Protein AF-A0A8X6I220-F1 (afdb_monomer_lite)

Foldseek 3Di:
DVCDPVQLVLQLVQLQVQLVVVCVVCVVVQDPPHLSVVDDRDHSVLVVLLVVVVVVCVVVPDPDDVLCCDPPPVSDDPSVCVSDNPSVSVSSVVSGDRDHPVVVVVVVVVVVVVVVD

Organism: Trichonephila clavata (NCBI:txid2740835)

pLDDT: mean 87.93, std 12.59, range [46.97, 98.5]

Radius of gyration: 17.66 Å; chains: 1; bounding box: 38×39×43 Å

Sequence (117 aa):
MFLDSNLMDIIVKETNNYAEQERKANRAKISRCSRSKKWIPTNDREMKLFFGLIILQGIVRKPNQAIFWSHRRILHTPLYSKVMPVNRFILLFRYLHFCNNEAEKKMIFQIQNFGNL

InterPro domains:
  IPR029526 PiggyBac transposable element-derived protein [PF13843] (1-112)

Secondary structure (DSSP, 8-state):
--S-HHHHHHHHHHHHHHHHHHHHHTTTTS-TT-GGGG-----HHHHHHHHHHHHHHHHS--SSGGGGG--STTT--HHHHHHS-HHHHHHHHHH---S-HHHHHHHHHHHHHHTT-

Structure (mmCIF, N/CA/C/O backbone):
data_AF-A0A8X6I220-F1
#
_entry.id   AF-A0A8X6I220-F1
#
loop_
_atom_site.group_PDB
_atom_site.id
_atom_site.type_symbol
_atom_site.label_atom_id
_atom_site.label_alt_id
_atom_site.label_comp_id
_atom_site.label_asym_id
_atom_site.label_entity_id
_atom_site.label_seq_id
_atom_site.pdbx_PDB_ins_code
_atom_site.Cartn_x
_atom_site.Cartn_y
_atom_site.Cartn_z
_atom_site.occupancy
_atom_site.B_iso_or_equiv
_atom_site.auth_seq_id
_atom_site.auth_comp_id
_atom_site.auth_asym_id
_atom_site.auth_atom_id
_atom_site.pdbx_PDB_model_num
ATOM 1 N N . MET A 1 1 ? -13.263 -10.280 -14.419 1.00 50.41 1 MET A N 1
ATOM 2 C CA . MET A 1 1 ? -11.867 -9.840 -14.176 1.00 50.41 1 MET A CA 1
ATOM 3 C C . MET A 1 1 ? -11.413 -10.450 -12.854 1.00 50.41 1 MET A C 1
ATOM 5 O O . MET A 1 1 ? -12.256 -10.568 -11.983 1.00 50.41 1 MET A O 1
ATOM 9 N N . PHE A 1 2 ? -10.144 -10.852 -12.705 1.00 62.00 2 PHE A N 1
ATOM 10 C CA . PHE A 1 2 ? -9.608 -11.565 -11.520 1.00 62.00 2 PHE A CA 1
ATOM 11 C C . PHE A 1 2 ? -9.641 -10.743 -10.207 1.00 62.00 2 PHE A C 1
ATOM 13 O O . PHE A 1 2 ? -9.464 -11.286 -9.126 1.00 62.00 2 PHE A O 1
ATOM 20 N N . LEU A 1 3 ? -9.886 -9.434 -10.310 1.00 71.19 3 LEU A N 1
ATOM 21 C CA . LEU A 1 3 ? -10.225 -8.535 -9.207 1.00 71.19 3 LEU A CA 1
ATOM 22 C C . LEU A 1 3 ? -11.645 -8.030 -9.465 1.00 71.19 3 LEU A C 1
ATOM 24 O O . LEU A 1 3 ? -11.831 -7.024 -10.156 1.00 71.19 3 LEU A O 1
ATOM 28 N N . ASP A 1 4 ? -12.641 -8.796 -9.032 1.00 85.38 4 ASP A N 1
ATOM 29 C CA . ASP A 1 4 ? -14.032 -8.372 -9.138 1.00 85.38 4 ASP A CA 1
ATOM 30 C C . ASP A 1 4 ? -14.301 -7.162 -8.226 1.00 85.38 4 ASP A C 1
ATOM 32 O O . ASP A 1 4 ? -13.574 -6.911 -7.262 1.00 85.38 4 ASP A O 1
ATOM 36 N N . SER A 1 5 ? -15.324 -6.373 -8.560 1.00 87.88 5 SER A N 1
ATOM 37 C CA . SER A 1 5 ? -15.632 -5.141 -7.827 1.00 87.88 5 SER A CA 1
ATOM 38 C C . SER A 1 5 ? -15.994 -5.406 -6.363 1.00 87.88 5 SER A C 1
ATOM 40 O O . SER A 1 5 ? -15.578 -4.643 -5.499 1.00 87.88 5 SER A O 1
ATOM 42 N N . ASN A 1 6 ? -16.684 -6.512 -6.065 1.00 90.19 6 ASN A N 1
ATOM 43 C CA . ASN A 1 6 ? -17.109 -6.827 -4.700 1.00 90.19 6 ASN A CA 1
ATOM 44 C C . ASN A 1 6 ? -15.901 -7.168 -3.817 1.00 90.19 6 ASN A C 1
ATOM 46 O O . ASN A 1 6 ? -15.786 -6.672 -2.697 1.00 90.19 6 ASN A O 1
ATOM 50 N N . LEU A 1 7 ? -14.970 -7.979 -4.325 1.00 90.62 7 LEU A N 1
ATOM 51 C CA . LEU A 1 7 ? -13.716 -8.288 -3.646 1.00 90.62 7 LEU A CA 1
ATOM 52 C C . LEU A 1 7 ? -12.883 -7.023 -3.420 1.00 90.62 7 LEU A C 1
ATOM 54 O O . LEU A 1 7 ? -12.335 -6.833 -2.335 1.00 90.62 7 LEU A O 1
ATOM 58 N N . MET A 1 8 ? -12.797 -6.143 -4.418 1.00 94.50 8 MET A N 1
ATOM 59 C CA . MET A 1 8 ? -12.064 -4.886 -4.277 1.00 94.50 8 MET A CA 1
ATOM 60 C C . MET A 1 8 ? -12.675 -3.971 -3.218 1.00 94.50 8 MET A C 1
ATOM 62 O O . MET A 1 8 ? -11.929 -3.402 -2.421 1.00 94.50 8 MET A O 1
ATOM 66 N N . ASP A 1 9 ? -14.001 -3.878 -3.157 1.00 94.25 9 ASP A N 1
ATOM 67 C CA . ASP A 1 9 ? -14.696 -3.095 -2.136 1.00 94.25 9 ASP A CA 1
ATOM 68 C C . ASP A 1 9 ? -14.412 -3.633 -0.728 1.00 94.25 9 ASP A C 1
ATOM 70 O O . ASP A 1 9 ? -14.130 -2.854 0.188 1.00 94.25 9 ASP A O 1
ATOM 74 N N . ILE A 1 10 ? -14.394 -4.962 -0.561 1.00 94.69 10 ILE A N 1
ATOM 75 C CA . ILE A 1 10 ? -14.010 -5.612 0.701 1.00 94.69 10 ILE A CA 1
ATOM 76 C C . ILE A 1 10 ? -12.565 -5.261 1.063 1.00 94.69 10 ILE A C 1
ATOM 78 O O . ILE A 1 10 ? -12.310 -4.774 2.163 1.00 94.69 10 ILE A O 1
ATOM 82 N N . ILE A 1 11 ? -11.618 -5.445 0.141 1.00 95.75 11 ILE A N 1
ATOM 83 C CA . ILE A 1 11 ? -10.196 -5.171 0.391 1.00 95.75 11 ILE A CA 1
ATOM 84 C C . ILE A 1 11 ? -9.983 -3.704 0.766 1.00 95.75 11 ILE A C 1
ATOM 86 O O . ILE A 1 11 ? -9.263 -3.405 1.719 1.00 95.75 11 ILE A O 1
ATOM 90 N N . VAL A 1 12 ? -10.600 -2.776 0.032 1.00 97.44 12 VAL A N 1
ATOM 91 C CA . VAL A 1 12 ? -10.507 -1.334 0.296 1.00 97.44 12 VAL A CA 1
ATOM 92 C C . VAL A 1 12 ? -11.042 -1.015 1.686 1.00 97.44 12 VAL A C 1
ATOM 94 O O . VAL A 1 12 ? -10.364 -0.338 2.465 1.00 97.44 12 VAL A O 1
ATOM 97 N N . LYS A 1 13 ? -12.237 -1.518 2.010 1.00 97.06 13 LYS A N 1
ATOM 98 C CA . LYS A 1 13 ? -12.875 -1.310 3.308 1.00 97.06 13 LYS A CA 1
ATOM 99 C C . LYS A 1 13 ? -12.001 -1.839 4.442 1.00 97.06 13 LYS A C 1
ATOM 101 O O . LYS A 1 13 ? -11.674 -1.086 5.357 1.00 97.06 13 LYS A O 1
ATOM 106 N N . GLU A 1 14 ? -11.576 -3.095 4.367 1.00 96.81 14 GLU A N 1
ATOM 107 C CA . GLU A 1 14 ? -10.840 -3.731 5.459 1.00 96.81 14 GLU A CA 1
ATOM 108 C C . GLU A 1 14 ? -9.413 -3.190 5.603 1.00 96.81 14 GLU A C 1
ATOM 110 O O . GLU A 1 14 ? -8.935 -3.003 6.722 1.00 96.81 14 GLU A O 1
ATOM 115 N N . THR A 1 15 ? -8.761 -2.813 4.501 1.00 97.81 15 THR A N 1
ATOM 116 C CA . THR A 1 15 ? -7.465 -2.110 4.527 1.00 97.81 15 THR A CA 1
ATOM 117 C C . THR A 1 15 ? -7.578 -0.758 5.243 1.00 97.81 15 THR A C 1
ATOM 119 O O . THR A 1 15 ? -6.740 -0.415 6.082 1.00 97.81 15 THR A O 1
ATOM 122 N N . ASN A 1 16 ? -8.628 0.017 4.950 1.00 98.19 16 ASN A N 1
ATOM 123 C CA . ASN A 1 16 ? -8.876 1.300 5.612 1.00 98.19 16 ASN A CA 1
ATOM 124 C C . ASN A 1 16 ? -9.187 1.121 7.105 1.00 98.19 16 ASN A C 1
ATOM 126 O O . ASN A 1 16 ? -8.589 1.808 7.939 1.00 98.19 16 ASN A O 1
ATOM 130 N N . ASN A 1 17 ? -10.052 0.160 7.445 1.00 96.56 17 ASN A N 1
ATOM 131 C CA . ASN A 1 17 ? -10.401 -0.168 8.827 1.00 96.56 17 ASN A CA 1
ATOM 132 C C . ASN A 1 17 ? -9.165 -0.573 9.637 1.00 96.56 17 ASN A C 1
ATOM 134 O O . ASN A 1 17 ? -8.922 -0.031 10.719 1.00 96.56 17 ASN A O 1
ATOM 138 N N . TYR A 1 18 ? -8.350 -1.486 9.104 1.00 96.06 18 TYR A N 1
ATOM 139 C CA . TYR A 1 18 ? -7.154 -1.965 9.787 1.00 96.06 18 TYR A CA 1
ATOM 140 C C . TYR A 1 18 ? -6.136 -0.844 10.018 1.00 96.06 18 TYR A C 1
ATOM 142 O O . TYR A 1 18 ? -5.591 -0.715 11.118 1.00 96.06 18 TYR A O 1
ATOM 150 N N . ALA A 1 19 ? -5.920 0.020 9.021 1.00 95.75 19 ALA A N 1
ATOM 151 C CA . ALA A 1 19 ? -5.031 1.167 9.166 1.00 95.75 19 ALA A CA 1
ATOM 152 C C . ALA A 1 19 ? -5.471 2.106 10.296 1.00 95.75 19 ALA A C 1
ATOM 154 O O . ALA A 1 19 ? -4.636 2.586 11.067 1.00 95.75 19 ALA A O 1
ATOM 155 N N . GLU A 1 20 ? -6.774 2.362 10.429 1.00 94.69 20 GLU A N 1
ATOM 156 C CA . GLU A 1 20 ? -7.302 3.154 11.536 1.00 94.69 20 GLU A CA 1
ATOM 157 C C . GLU A 1 20 ? -7.139 2.463 12.888 1.00 94.69 20 GLU A C 1
ATOM 159 O O . GLU A 1 20 ? -6.688 3.100 13.843 1.00 94.69 20 GLU A O 1
ATOM 164 N N . GLN A 1 21 ? -7.488 1.179 12.975 1.00 93.31 21 GLN A N 1
ATOM 165 C CA . GLN A 1 21 ? -7.391 0.390 14.202 1.00 93.31 21 GLN A CA 1
ATOM 166 C C . GLN A 1 21 ? -5.946 0.338 14.713 1.00 93.31 21 GLN A C 1
ATOM 168 O O . GLN A 1 21 ? -5.691 0.676 15.869 1.00 93.31 21 GLN A O 1
ATOM 173 N N . GLU A 1 22 ? -4.984 0.003 13.848 1.00 92.06 22 GLU A N 1
ATOM 174 C CA . GLU A 1 22 ? -3.560 -0.062 14.198 1.00 92.06 22 GLU A CA 1
ATOM 175 C C . GLU A 1 22 ? -3.037 1.309 14.634 1.00 92.06 22 GLU A C 1
ATOM 177 O O . GLU A 1 22 ? -2.374 1.433 15.666 1.00 92.06 22 GLU A O 1
ATOM 182 N N . ARG A 1 23 ? -3.395 2.372 13.899 1.00 92.94 23 ARG A N 1
ATOM 183 C CA . ARG A 1 23 ? -2.977 3.739 14.236 1.00 92.94 23 ARG A CA 1
ATOM 184 C C . ARG A 1 23 ? -3.554 4.231 15.559 1.00 92.94 23 ARG A C 1
ATOM 186 O O . ARG A 1 23 ? -2.860 4.952 16.277 1.00 92.94 23 ARG A O 1
ATOM 193 N N . LYS A 1 24 ? -4.808 3.887 15.870 1.00 91.25 24 LYS A N 1
ATOM 194 C CA . LYS A 1 24 ? -5.459 4.226 17.145 1.00 91.25 24 LYS A CA 1
ATOM 195 C C . LYS A 1 24 ? -4.808 3.448 18.291 1.00 91.25 24 LYS A C 1
ATOM 197 O O . LYS A 1 24 ? -4.371 4.070 19.257 1.00 91.25 24 LYS A O 1
ATOM 202 N N . ALA A 1 25 ? -4.647 2.132 18.142 1.00 90.25 25 ALA A N 1
ATOM 203 C CA . ALA A 1 25 ? -4.044 1.260 19.153 1.00 90.25 25 ALA A CA 1
ATOM 204 C C . ALA A 1 25 ? -2.586 1.634 19.479 1.00 90.25 25 ALA A C 1
ATOM 206 O O . ALA A 1 25 ? -2.178 1.602 20.637 1.00 90.25 25 ALA A O 1
ATOM 207 N N . ASN A 1 26 ? -1.805 2.048 18.478 1.00 89.62 26 ASN A N 1
ATOM 208 C CA . ASN A 1 26 ? -0.389 2.378 18.649 1.00 89.62 26 ASN A CA 1
ATOM 209 C C . ASN A 1 26 ? -0.102 3.883 18.720 1.00 89.62 26 ASN A C 1
ATOM 211 O O . ASN A 1 26 ? 1.059 4.282 18.629 1.00 89.62 26 ASN A O 1
ATOM 215 N N . ARG A 1 27 ? -1.114 4.742 18.916 1.00 87.31 27 ARG A N 1
ATOM 216 C CA . ARG A 1 27 ? -0.971 6.210 18.847 1.00 87.31 27 ARG A CA 1
ATOM 217 C C . ARG A 1 27 ? 0.205 6.756 19.666 1.00 87.31 27 ARG A C 1
ATOM 219 O O . ARG A 1 27 ? 0.946 7.594 19.159 1.00 87.31 27 ARG A O 1
ATOM 226 N N . ALA A 1 28 ? 0.396 6.261 20.891 1.00 85.62 28 ALA A N 1
ATOM 227 C CA . ALA A 1 28 ? 1.479 6.683 21.786 1.00 85.62 28 ALA A CA 1
ATOM 228 C C . ALA A 1 28 ? 2.877 6.204 21.342 1.00 85.62 28 ALA A C 1
ATOM 230 O O . ALA A 1 28 ? 3.879 6.823 21.681 1.00 85.62 28 ALA A O 1
ATOM 231 N N . LYS A 1 29 ? 2.951 5.121 20.558 1.00 86.50 29 LYS A N 1
ATOM 232 C CA . LYS A 1 29 ? 4.199 4.500 20.081 1.00 86.50 29 LYS A CA 1
ATOM 233 C C . LYS A 1 29 ? 4.617 4.994 18.691 1.00 86.50 29 LYS A C 1
ATOM 235 O O . LYS A 1 29 ? 5.751 4.778 18.267 1.00 86.50 29 LYS A O 1
ATOM 240 N N . ILE A 1 30 ? 3.720 5.652 17.953 1.00 84.00 30 ILE A N 1
ATOM 241 C CA . ILE A 1 30 ? 4.007 6.138 16.600 1.00 84.00 30 ILE A CA 1
ATOM 242 C C . ILE A 1 30 ? 4.931 7.361 16.671 1.00 84.00 30 ILE A C 1
ATOM 244 O O . ILE A 1 30 ? 4.512 8.481 16.983 1.00 84.00 30 ILE A O 1
ATOM 248 N N . SER A 1 31 ? 6.193 7.150 16.286 1.00 87.88 31 SER A N 1
ATOM 249 C CA . SER A 1 31 ? 7.212 8.202 16.225 1.00 87.88 31 SER A CA 1
ATOM 250 C C . SER A 1 31 ? 6.790 9.384 15.343 1.00 87.88 31 SER A C 1
ATOM 252 O O . SER A 1 31 ? 6.022 9.238 14.385 1.00 87.88 31 SER A O 1
ATOM 254 N N . ARG A 1 32 ? 7.309 10.588 15.640 1.00 79.06 32 ARG A N 1
ATOM 255 C CA . ARG A 1 32 ? 6.965 11.829 14.916 1.00 79.06 32 ARG A CA 1
ATOM 256 C C . ARG A 1 32 ? 7.169 11.718 13.404 1.00 79.06 32 ARG A C 1
ATOM 258 O O . ARG A 1 32 ? 6.336 12.220 12.656 1.00 79.06 32 ARG A O 1
ATOM 265 N N . CYS A 1 33 ? 8.209 11.007 12.983 1.00 84.56 33 CYS A N 1
ATOM 266 C CA . CYS A 1 33 ? 8.579 10.821 11.582 1.00 84.56 33 CYS A CA 1
ATOM 267 C C . CYS A 1 33 ? 8.015 9.530 10.964 1.00 84.56 33 CYS A C 1
ATOM 269 O O . CYS A 1 33 ? 8.372 9.183 9.838 1.00 84.56 33 CYS A O 1
ATOM 271 N N . SER A 1 34 ? 7.151 8.797 11.676 1.00 89.81 34 SER A N 1
ATOM 272 C CA . SER A 1 34 ? 6.595 7.546 11.167 1.00 89.81 34 SER A CA 1
ATOM 273 C C . SER A 1 34 ? 5.773 7.777 9.901 1.00 89.81 34 SER A C 1
ATOM 275 O O . SER A 1 34 ? 4.858 8.605 9.866 1.00 89.81 34 SER A O 1
ATOM 277 N N . ARG A 1 35 ? 6.048 6.965 8.874 1.00 88.44 35 ARG A N 1
ATOM 278 C CA . ARG A 1 35 ? 5.257 6.910 7.636 1.00 88.44 35 ARG A CA 1
ATOM 279 C C . ARG A 1 35 ? 3.784 6.650 7.921 1.00 88.44 35 ARG A C 1
ATOM 281 O O . ARG A 1 35 ? 2.948 7.207 7.219 1.00 88.44 35 ARG A O 1
ATOM 288 N N . SER A 1 36 ? 3.471 5.888 8.974 1.00 90.94 36 SER A N 1
ATOM 289 C CA . SER A 1 36 ? 2.094 5.598 9.374 1.00 90.94 36 SER A CA 1
ATOM 290 C C . SER A 1 36 ? 1.276 6.864 9.550 1.00 90.94 36 SER A C 1
ATOM 292 O O . SER A 1 36 ? 0.117 6.835 9.173 1.00 90.94 36 SER A O 1
ATOM 294 N N . LYS A 1 37 ? 1.862 7.986 10.014 1.00 90.19 37 LYS A N 1
ATOM 295 C CA . LYS A 1 37 ? 1.159 9.275 10.169 1.00 90.19 37 LYS A CA 1
ATOM 296 C C . LYS A 1 37 ? 0.642 9.854 8.853 1.00 90.19 37 LYS A C 1
ATOM 298 O O . LYS A 1 37 ? -0.375 10.538 8.876 1.00 90.19 37 LYS A O 1
ATOM 303 N N . LYS A 1 38 ? 1.285 9.530 7.729 1.00 93.88 38 LYS A N 1
ATOM 304 C CA . LYS A 1 38 ? 0.911 9.971 6.377 1.00 93.88 38 LYS A CA 1
ATOM 305 C C . LYS A 1 38 ? -0.152 9.082 5.720 1.00 93.88 38 LYS A C 1
ATOM 307 O O . LYS A 1 38 ? -0.416 9.247 4.535 1.00 93.88 38 LYS A O 1
ATOM 312 N N . TRP A 1 39 ? -0.718 8.115 6.451 1.00 97.00 39 TRP A N 1
ATOM 313 C CA . TRP A 1 39 ? -1.824 7.309 5.939 1.00 97.00 39 TRP A CA 1
ATOM 314 C C . TRP A 1 39 ? -3.004 8.193 5.537 1.00 97.00 39 TRP A C 1
ATOM 316 O O . TRP A 1 39 ? -3.444 9.036 6.318 1.00 97.00 39 TRP A O 1
ATOM 326 N N . ILE A 1 40 ? -3.510 7.927 4.340 1.00 97.44 40 ILE A N 1
ATOM 327 C CA . ILE A 1 40 ? -4.785 8.402 3.820 1.00 97.44 40 ILE A CA 1
ATOM 328 C C . ILE A 1 40 ? -5.583 7.172 3.366 1.00 97.44 40 ILE A C 1
ATOM 330 O O . ILE A 1 40 ? -4.956 6.211 2.887 1.00 97.44 40 ILE A O 1
ATOM 334 N N . PRO A 1 41 ? -6.920 7.172 3.514 1.00 98.38 41 PRO A N 1
ATOM 335 C CA . PRO A 1 41 ? -7.745 6.073 3.035 1.00 98.38 41 PRO A CA 1
ATOM 336 C C . PRO A 1 41 ? -7.497 5.775 1.552 1.00 98.38 41 PRO A C 1
ATOM 338 O O . PRO A 1 41 ? -7.306 6.687 0.749 1.00 98.38 41 PRO A O 1
ATOM 341 N N . THR A 1 42 ? -7.448 4.491 1.211 1.00 98.50 42 THR A N 1
ATOM 342 C CA . THR A 1 42 ? -7.339 3.999 -0.167 1.00 98.50 42 THR A CA 1
ATOM 343 C C . THR A 1 42 ? -8.717 3.872 -0.817 1.00 98.50 42 THR A C 1
ATOM 345 O O . THR A 1 42 ? -9.747 3.976 -0.146 1.00 98.50 42 THR A O 1
ATOM 348 N N . ASN A 1 43 ? -8.731 3.630 -2.126 1.00 97.62 43 ASN A N 1
ATOM 349 C CA . ASN A 1 43 ? -9.924 3.360 -2.924 1.00 97.62 43 ASN A CA 1
ATOM 350 C C . ASN A 1 43 ? -9.658 2.253 -3.958 1.00 97.62 43 ASN A C 1
ATOM 352 O O . ASN A 1 43 ? -8.514 1.838 -4.158 1.00 97.62 43 ASN A O 1
ATOM 356 N N . ASP A 1 44 ? -10.715 1.798 -4.633 1.00 95.81 44 ASP A N 1
ATOM 357 C CA . ASP A 1 44 ? -10.656 0.722 -5.632 1.00 95.81 44 ASP A CA 1
ATOM 358 C C . ASP A 1 44 ? -9.599 0.979 -6.720 1.00 95.81 44 ASP A C 1
ATOM 360 O O . ASP A 1 44 ? -8.755 0.125 -6.999 1.00 95.81 44 ASP A O 1
ATOM 364 N N . ARG A 1 45 ? -9.583 2.193 -7.286 1.00 95.75 45 ARG A N 1
ATOM 365 C CA . ARG A 1 45 ? -8.637 2.570 -8.344 1.00 95.75 45 ARG A CA 1
ATOM 366 C C . ARG A 1 45 ? -7.189 2.475 -7.866 1.00 95.75 45 ARG A C 1
ATOM 368 O O . ARG A 1 45 ? -6.344 1.936 -8.580 1.00 95.75 45 ARG A O 1
ATOM 375 N N . GLU A 1 46 ? -6.890 3.004 -6.682 1.00 97.81 46 GLU A N 1
ATOM 376 C CA . GLU A 1 46 ? -5.542 2.962 -6.112 1.00 97.81 46 GLU A CA 1
ATOM 377 C C . GLU A 1 46 ? -5.111 1.525 -5.790 1.00 97.81 46 GLU A C 1
ATOM 379 O O . GLU A 1 46 ? -3.987 1.135 -6.114 1.00 97.81 46 GLU A O 1
ATOM 384 N N . MET A 1 47 ? -6.009 0.711 -5.230 1.00 97.44 47 MET A N 1
ATOM 385 C CA . MET A 1 47 ? -5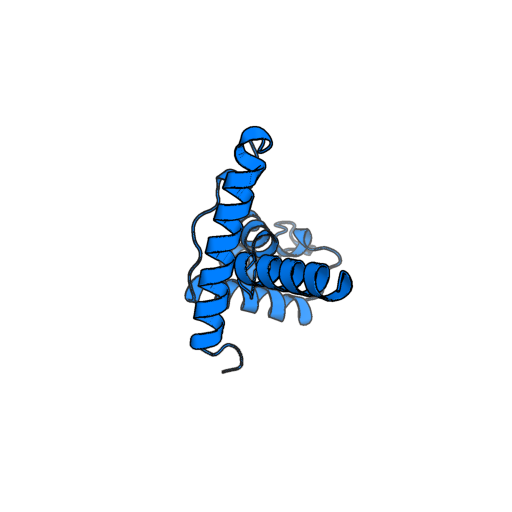.722 -0.690 -4.923 1.00 97.44 47 MET A CA 1
ATOM 386 C C . MET A 1 47 ? -5.502 -1.531 -6.187 1.00 97.44 47 MET A C 1
ATOM 388 O O . MET A 1 47 ? -4.591 -2.357 -6.213 1.00 97.44 47 MET A O 1
ATOM 392 N N . LYS A 1 48 ? -6.240 -1.280 -7.275 1.00 95.94 48 LYS A N 1
ATOM 393 C CA . LYS A 1 48 ? -5.988 -1.919 -8.580 1.00 95.94 48 LYS A CA 1
ATOM 394 C C . LYS A 1 48 ? -4.599 -1.584 -9.123 1.00 95.94 48 LYS A C 1
ATOM 396 O O . LYS A 1 48 ? -3.899 -2.475 -9.599 1.00 95.94 48 LYS A O 1
ATOM 401 N N . LEU A 1 49 ? -4.168 -0.324 -9.015 1.00 97.12 49 LEU A N 1
ATOM 402 C CA . LEU A 1 49 ? -2.811 0.080 -9.401 1.00 97.12 49 LEU A CA 1
ATOM 403 C C . LEU A 1 49 ? -1.748 -0.587 -8.522 1.00 97.12 49 LEU A C 1
ATOM 405 O O . LEU A 1 49 ? -0.745 -1.079 -9.037 1.00 97.12 49 LEU A O 1
ATOM 409 N N . PHE A 1 50 ? -1.976 -0.647 -7.210 1.00 97.25 50 PHE A N 1
ATOM 410 C CA . PHE A 1 50 ? -1.101 -1.335 -6.263 1.00 97.25 50 PHE A CA 1
ATOM 411 C C . PHE A 1 50 ? -0.929 -2.823 -6.608 1.00 97.25 50 PHE A C 1
ATOM 413 O O . PHE A 1 50 ? 0.204 -3.290 -6.737 1.00 97.25 50 PHE A O 1
ATOM 420 N N . PHE A 1 51 ? -2.026 -3.552 -6.839 1.00 96.12 51 PHE A N 1
ATOM 421 C CA . PHE A 1 51 ? -1.965 -4.954 -7.260 1.00 96.12 51 PHE A CA 1
ATOM 422 C C . PHE A 1 51 ? -1.328 -5.120 -8.639 1.00 96.12 51 PHE A C 1
ATOM 424 O O . PHE A 1 51 ? -0.539 -6.041 -8.833 1.00 96.12 51 PHE A O 1
ATOM 431 N N . GLY A 1 52 ? -1.584 -4.201 -9.574 1.00 95.62 52 GLY A N 1
ATOM 432 C CA . GLY A 1 52 ? -0.904 -4.174 -10.869 1.00 95.62 52 GLY A CA 1
ATOM 433 C C . GLY A 1 52 ? 0.619 -4.086 -10.728 1.00 95.62 52 GLY A C 1
ATOM 434 O O . GLY A 1 52 ? 1.343 -4.811 -11.410 1.00 95.62 52 GLY A O 1
ATOM 435 N N . LEU A 1 53 ? 1.119 -3.269 -9.793 1.00 96.12 53 LEU A N 1
ATOM 436 C CA . LEU A 1 53 ? 2.550 -3.210 -9.487 1.00 96.12 53 LEU A CA 1
ATOM 437 C C . LEU A 1 53 ? 3.070 -4.514 -8.868 1.00 96.12 53 LEU A C 1
ATOM 439 O O . LEU A 1 53 ? 4.164 -4.932 -9.237 1.00 96.12 53 LEU A O 1
ATOM 443 N N . ILE A 1 54 ? 2.314 -5.174 -7.983 1.00 95.00 54 ILE A N 1
ATOM 444 C CA . ILE A 1 54 ? 2.692 -6.484 -7.412 1.00 95.00 54 ILE A CA 1
ATOM 445 C C . ILE A 1 54 ? 2.780 -7.553 -8.507 1.00 95.00 54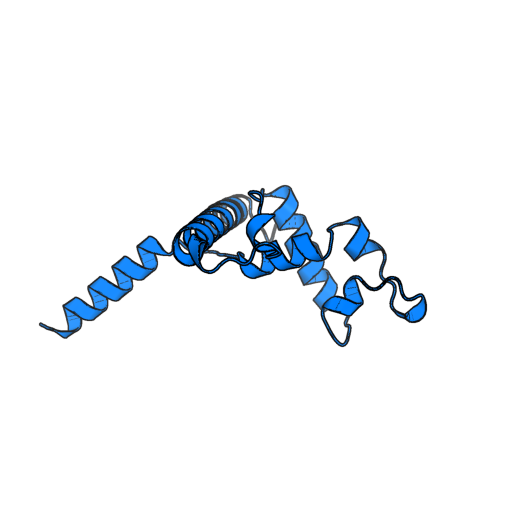 ILE A C 1
ATOM 447 O O . ILE A 1 54 ? 3.775 -8.269 -8.589 1.00 95.00 54 ILE A O 1
ATOM 451 N N . ILE A 1 55 ? 1.781 -7.632 -9.389 1.00 94.69 55 ILE A N 1
ATOM 452 C CA . ILE A 1 55 ? 1.773 -8.579 -10.513 1.00 94.69 55 ILE A CA 1
ATOM 453 C C . ILE A 1 55 ? 2.980 -8.324 -11.422 1.00 94.69 55 ILE A C 1
ATOM 455 O O . ILE A 1 55 ? 3.689 -9.259 -11.796 1.00 94.69 55 ILE A O 1
ATOM 459 N N . LEU A 1 56 ? 3.275 -7.054 -11.716 1.00 94.62 56 LEU A N 1
ATOM 460 C CA . LEU A 1 56 ? 4.431 -6.686 -12.528 1.00 94.62 56 LEU A CA 1
ATOM 461 C C . LEU A 1 56 ? 5.762 -7.110 -11.888 1.00 94.62 56 LEU A C 1
ATOM 463 O O . LEU A 1 56 ? 6.681 -7.464 -12.618 1.00 94.62 56 LEU A O 1
ATOM 467 N N . GLN A 1 57 ? 5.876 -7.133 -10.555 1.00 93.94 57 GLN A N 1
ATOM 468 C CA . GLN A 1 57 ? 7.075 -7.639 -9.861 1.00 93.94 57 GLN A CA 1
ATOM 469 C C . GLN A 1 57 ? 7.292 -9.145 -10.073 1.00 93.94 57 GLN A C 1
ATOM 471 O O . GLN A 1 57 ? 8.426 -9.616 -10.002 1.00 93.94 57 GLN A O 1
ATOM 476 N N . GLY A 1 58 ? 6.234 -9.902 -10.386 1.00 92.00 58 GLY A N 1
ATOM 477 C CA . GLY A 1 58 ? 6.349 -11.302 -10.799 1.00 92.00 58 GLY A CA 1
ATOM 478 C C . GLY A 1 58 ? 7.033 -11.474 -12.161 1.00 92.00 58 GLY A C 1
ATOM 479 O O . GLY A 1 58 ? 7.735 -12.466 -12.373 1.00 92.00 58 GLY A O 1
ATOM 480 N N . ILE A 1 59 ? 6.873 -10.486 -13.049 1.00 93.44 59 ILE A N 1
ATOM 481 C CA . ILE A 1 59 ? 7.447 -10.445 -14.403 1.00 93.44 59 ILE A CA 1
ATOM 482 C C . ILE A 1 59 ? 8.844 -9.811 -14.370 1.00 93.44 59 ILE A C 1
ATOM 484 O O . ILE A 1 59 ? 9.817 -10.381 -14.859 1.00 93.44 59 ILE A O 1
ATOM 488 N N . VAL A 1 60 ? 8.959 -8.629 -13.763 1.00 91.62 60 VAL A N 1
ATOM 489 C CA . VAL A 1 60 ? 10.206 -7.876 -13.614 1.00 91.62 60 VAL A CA 1
ATOM 490 C C . VAL A 1 60 ? 10.818 -8.220 -12.264 1.00 91.62 60 VAL A C 1
ATOM 492 O O . VAL A 1 60 ? 10.441 -7.656 -11.242 1.00 91.62 60 VAL A O 1
ATOM 495 N N . ARG A 1 61 ? 11.793 -9.128 -12.239 1.00 90.06 61 ARG A N 1
ATOM 496 C CA . ARG A 1 61 ? 12.444 -9.525 -10.984 1.00 90.06 61 ARG A CA 1
ATOM 497 C C . ARG A 1 61 ? 13.614 -8.609 -10.636 1.00 90.06 61 ARG A C 1
ATOM 499 O O . ARG A 1 61 ? 14.461 -8.309 -11.474 1.00 90.06 61 ARG A O 1
ATOM 506 N N . LYS A 1 62 ? 13.675 -8.178 -9.375 1.00 92.06 62 LYS A N 1
ATOM 507 C CA . LYS A 1 62 ? 14.775 -7.388 -8.802 1.00 92.06 62 LYS A CA 1
ATOM 508 C C . LYS A 1 62 ? 15.163 -7.963 -7.440 1.00 92.06 62 LYS A C 1
ATOM 510 O O . LYS A 1 62 ? 14.303 -8.529 -6.770 1.00 92.06 62 LYS A O 1
ATOM 515 N N . PRO A 1 63 ? 16.423 -7.802 -7.000 1.00 90.62 63 PRO A N 1
ATOM 516 C CA . PRO A 1 63 ? 16.906 -8.497 -5.809 1.00 90.62 63 PRO A CA 1
ATOM 517 C C . PRO A 1 63 ? 16.321 -7.960 -4.496 1.00 90.62 63 PRO A C 1
ATOM 519 O O . PRO A 1 63 ? 16.398 -8.637 -3.479 1.00 90.62 63 PRO A O 1
ATOM 522 N N . ASN A 1 64 ? 15.730 -6.759 -4.487 1.00 87.56 64 ASN A N 1
ATOM 523 C CA . ASN A 1 64 ? 14.953 -6.274 -3.348 1.00 87.56 64 ASN A CA 1
ATOM 524 C C . ASN A 1 64 ? 13.905 -5.226 -3.759 1.00 87.56 64 ASN A C 1
ATOM 526 O O . ASN A 1 64 ? 13.985 -4.625 -4.836 1.00 87.56 64 ASN A O 1
ATOM 530 N N . GLN A 1 65 ? 12.955 -4.970 -2.853 1.00 88.25 65 GLN A N 1
ATOM 531 C CA . GLN A 1 65 ? 11.802 -4.100 -3.098 1.00 88.25 65 GLN A CA 1
ATOM 532 C C . GLN A 1 65 ? 12.180 -2.646 -3.412 1.00 88.25 65 GLN A C 1
ATOM 534 O O . GLN A 1 65 ? 11.545 -1.995 -4.241 1.00 88.25 65 GLN A O 1
ATOM 539 N N . ALA A 1 66 ? 13.221 -2.117 -2.766 1.00 88.50 66 ALA A N 1
ATOM 540 C CA . ALA A 1 66 ? 13.620 -0.722 -2.929 1.00 88.50 66 ALA A CA 1
ATOM 541 C C . ALA A 1 66 ? 14.164 -0.431 -4.337 1.00 88.50 66 ALA A C 1
ATOM 543 O O . ALA A 1 66 ? 14.032 0.690 -4.831 1.00 88.50 66 ALA A O 1
ATOM 544 N N . ILE A 1 67 ? 14.735 -1.436 -5.012 1.00 93.62 67 ILE A N 1
ATOM 545 C CA . ILE A 1 67 ? 15.311 -1.271 -6.353 1.00 93.62 67 ILE A CA 1
ATOM 546 C C . ILE A 1 67 ? 14.229 -0.976 -7.398 1.00 93.62 67 ILE A C 1
ATOM 548 O O . ILE A 1 67 ? 14.510 -0.257 -8.354 1.00 93.62 67 ILE A O 1
ATOM 552 N N . PHE A 1 68 ? 12.987 -1.432 -7.204 1.00 94.50 68 PHE A N 1
ATOM 553 C CA . PHE A 1 68 ? 11.872 -1.083 -8.097 1.00 94.50 68 PHE A CA 1
ATOM 554 C C . PHE A 1 68 ? 11.642 0.432 -8.207 1.00 94.50 68 PHE A C 1
ATOM 556 O O . PHE A 1 68 ? 11.257 0.908 -9.269 1.00 94.50 68 PHE A O 1
ATOM 563 N N . TRP A 1 69 ? 11.959 1.192 -7.155 1.00 95.88 69 TRP A N 1
ATOM 564 C CA . TRP A 1 69 ? 11.853 2.656 -7.112 1.00 95.88 69 TRP A CA 1
ATOM 565 C C . TRP A 1 69 ? 13.212 3.374 -7.210 1.00 95.88 69 TRP A C 1
ATOM 567 O O . TRP A 1 69 ? 13.322 4.554 -6.870 1.00 95.88 69 TRP A O 1
ATOM 577 N N . SER A 1 70 ? 14.270 2.686 -7.650 1.00 94.19 70 SER A N 1
ATOM 578 C CA . SER A 1 70 ? 15.597 3.292 -7.789 1.00 94.19 70 SER A CA 1
ATOM 579 C C . SER A 1 70 ? 15.661 4.254 -8.975 1.00 94.19 70 SER A C 1
ATOM 581 O O . SER A 1 70 ? 15.246 3.900 -10.070 1.00 94.19 70 SER A O 1
ATOM 583 N N . HIS A 1 71 ? 16.280 5.425 -8.791 1.00 92.38 71 HIS A N 1
ATOM 584 C CA . HIS A 1 71 ? 16.618 6.359 -9.879 1.00 92.38 71 HIS A CA 1
ATOM 585 C C . HIS A 1 71 ? 18.029 6.121 -10.452 1.00 92.38 71 HIS A C 1
ATOM 587 O O . HIS A 1 71 ? 18.497 6.870 -11.308 1.00 92.38 71 HIS A O 1
ATOM 593 N N . ARG A 1 72 ? 18.747 5.087 -9.982 1.00 93.50 72 ARG A N 1
ATOM 594 C CA . ARG A 1 72 ? 20.058 4.727 -10.541 1.00 93.50 72 ARG A CA 1
ATOM 595 C C . ARG A 1 72 ? 19.863 4.218 -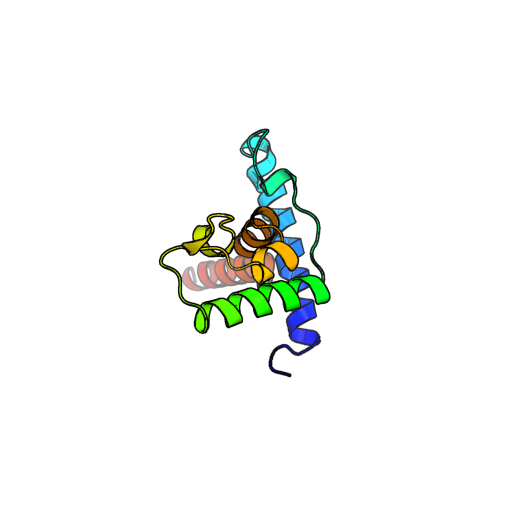11.964 1.00 93.50 72 ARG A C 1
ATOM 597 O O . ARG A 1 72 ? 19.096 3.282 -12.157 1.00 93.50 72 ARG A O 1
ATOM 604 N N . ARG A 1 73 ? 20.598 4.776 -12.932 1.00 91.75 73 ARG A N 1
ATOM 605 C CA . ARG A 1 73 ? 20.434 4.494 -14.374 1.00 91.75 73 ARG A CA 1
ATOM 606 C C . ARG A 1 73 ? 20.294 3.003 -14.710 1.00 91.75 73 ARG A C 1
ATOM 608 O O . ARG A 1 73 ? 19.345 2.638 -15.386 1.00 91.75 73 ARG A O 1
ATOM 615 N N . ILE A 1 74 ? 21.163 2.147 -14.168 1.00 93.25 74 ILE A N 1
ATOM 616 C CA . ILE A 1 74 ? 21.157 0.695 -14.445 1.00 93.25 74 ILE A CA 1
ATOM 617 C C . ILE A 1 74 ? 19.989 -0.068 -13.791 1.00 93.25 74 ILE A C 1
ATOM 619 O O . ILE A 1 74 ? 19.696 -1.194 -14.172 1.00 93.25 7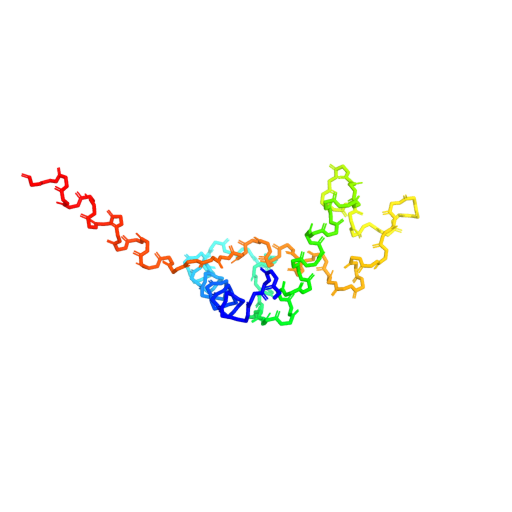4 ILE A O 1
ATOM 623 N N . LEU A 1 75 ? 19.342 0.514 -12.776 1.00 91.62 75 LEU A N 1
ATOM 624 C CA . LEU A 1 75 ? 18.267 -0.116 -11.996 1.00 91.62 75 LEU A CA 1
ATOM 625 C C . LEU A 1 75 ? 16.897 0.513 -12.265 1.00 91.62 75 LEU A C 1
ATOM 627 O O . LEU A 1 75 ? 15.891 -0.020 -11.787 1.00 91.62 75 LEU A O 1
ATOM 631 N N . HIS A 1 76 ? 16.866 1.638 -12.983 1.00 92.19 76 HIS A N 1
ATOM 632 C CA . HIS A 1 76 ? 15.700 2.493 -13.116 1.00 92.19 76 HIS A CA 1
ATOM 633 C C . HIS A 1 76 ? 14.563 1.761 -13.821 1.00 92.19 76 HIS A C 1
ATOM 635 O O . HIS A 1 76 ? 14.721 1.190 -14.898 1.00 92.19 76 HIS A O 1
ATOM 641 N N . THR A 1 77 ? 13.391 1.765 -13.196 1.00 92.94 77 THR A N 1
ATOM 642 C CA . THR A 1 77 ? 12.171 1.197 -13.775 1.00 92.94 77 THR A CA 1
ATOM 643 C C . THR A 1 77 ? 11.058 2.230 -13.624 1.00 92.94 77 THR A C 1
ATOM 645 O O . THR A 1 77 ? 10.286 2.165 -12.666 1.00 92.94 77 THR A O 1
ATOM 648 N N . PRO A 1 78 ? 11.002 3.218 -14.545 1.00 91.75 78 PRO A N 1
ATOM 649 C CA . PRO A 1 78 ? 10.241 4.457 -14.363 1.00 91.75 78 PRO A CA 1
ATOM 650 C C . PRO A 1 78 ? 8.758 4.252 -14.044 1.00 91.75 78 PRO A C 1
ATOM 652 O O . PRO A 1 78 ? 8.136 5.083 -13.387 1.00 91.75 78 PRO A O 1
ATOM 655 N N . LEU A 1 79 ? 8.177 3.145 -14.512 1.00 94.56 79 LEU A N 1
ATOM 656 C CA . LEU A 1 79 ? 6.762 2.852 -14.325 1.00 94.56 79 LEU A CA 1
ATOM 657 C C . LEU A 1 79 ? 6.362 2.797 -12.841 1.00 94.56 79 LEU A C 1
ATOM 659 O O . LEU A 1 79 ? 5.309 3.318 -12.489 1.00 94.56 79 LEU A O 1
ATOM 663 N N . TYR A 1 80 ? 7.202 2.238 -11.963 1.00 94.81 80 TYR A N 1
ATOM 664 C CA . TYR A 1 80 ? 6.872 2.087 -10.541 1.00 94.81 80 TYR A CA 1
ATOM 665 C C . TYR A 1 80 ? 6.700 3.439 -9.849 1.00 94.81 80 TYR A C 1
ATOM 667 O O . TYR A 1 80 ? 5.668 3.680 -9.227 1.00 94.81 80 TYR A O 1
ATOM 675 N N . SER A 1 81 ? 7.676 4.342 -9.989 1.00 94.19 81 SER A N 1
ATOM 676 C CA . SER A 1 81 ? 7.614 5.678 -9.384 1.00 94.19 81 SER A CA 1
ATOM 677 C C . SER A 1 81 ? 6.566 6.575 -10.042 1.00 94.19 81 SER A C 1
ATOM 679 O O . SER A 1 81 ? 5.983 7.409 -9.351 1.00 94.19 81 SER A O 1
ATOM 681 N N . LYS A 1 82 ? 6.286 6.378 -11.338 1.00 96.06 82 LYS A N 1
ATOM 682 C CA . LYS A 1 82 ? 5.226 7.091 -12.064 1.00 96.06 82 LYS A CA 1
ATOM 683 C C . LYS A 1 82 ? 3.822 6.678 -11.617 1.00 96.06 82 LYS A C 1
ATOM 685 O O . LYS A 1 82 ? 2.945 7.529 -11.538 1.00 96.06 82 LYS A O 1
ATOM 690 N N . VAL A 1 83 ? 3.601 5.389 -11.351 1.00 97.50 83 VAL A N 1
ATOM 691 C CA . VAL A 1 83 ? 2.289 4.866 -10.938 1.00 97.50 83 VAL A CA 1
ATOM 692 C C . VAL A 1 83 ? 2.020 5.141 -9.463 1.00 97.50 83 VAL A C 1
ATOM 694 O O . VAL A 1 83 ? 0.919 5.551 -9.109 1.00 97.50 83 VAL A O 1
ATOM 697 N N . MET A 1 84 ? 3.003 4.907 -8.591 1.00 97.25 84 MET A N 1
ATOM 698 C CA . MET A 1 84 ? 2.809 5.044 -7.152 1.00 97.25 84 MET A CA 1
ATOM 699 C C . MET A 1 84 ? 4.121 5.393 -6.445 1.00 97.25 84 MET A C 1
ATOM 701 O O . MET A 1 84 ? 5.105 4.677 -6.600 1.00 97.25 84 MET A O 1
ATOM 705 N N . PRO A 1 85 ? 4.171 6.429 -5.591 1.00 95.69 85 PRO A N 1
ATOM 706 C CA . PRO A 1 85 ? 5.358 6.704 -4.785 1.00 95.69 85 PRO A CA 1
ATOM 707 C C . PRO A 1 85 ? 5.699 5.545 -3.832 1.00 95.69 85 PRO A C 1
ATOM 709 O O . PRO A 1 85 ? 4.809 4.984 -3.192 1.00 95.69 85 PRO A O 1
ATOM 712 N N . VAL A 1 86 ? 6.992 5.250 -3.639 1.00 94.50 86 VAL A N 1
ATOM 713 C CA . VAL A 1 86 ? 7.460 4.118 -2.804 1.00 94.50 86 VAL A CA 1
ATOM 714 C C . VAL A 1 86 ? 6.886 4.134 -1.384 1.00 94.50 86 VAL A C 1
ATOM 716 O O . VAL A 1 86 ? 6.501 3.103 -0.842 1.00 94.50 86 VAL A O 1
ATOM 719 N N . ASN A 1 87 ? 6.766 5.318 -0.779 1.00 94.50 87 ASN A N 1
ATOM 720 C CA . ASN A 1 87 ? 6.213 5.456 0.567 1.00 94.50 87 ASN A CA 1
ATOM 721 C C . ASN A 1 87 ? 4.724 5.103 0.617 1.00 94.50 87 ASN A C 1
ATOM 723 O O . ASN A 1 87 ? 4.278 4.550 1.620 1.00 94.50 87 ASN A O 1
ATOM 727 N N . ARG A 1 88 ? 3.968 5.401 -0.449 1.00 97.19 88 ARG A N 1
ATOM 728 C CA . ARG A 1 88 ? 2.557 5.023 -0.541 1.00 97.19 88 ARG A CA 1
ATOM 729 C C . ARG A 1 88 ? 2.422 3.520 -0.747 1.00 97.19 88 ARG A C 1
ATOM 731 O O . ARG A 1 88 ? 1.666 2.905 -0.006 1.00 97.19 88 ARG A O 1
ATOM 738 N N . PHE A 1 89 ? 3.228 2.934 -1.635 1.00 96.44 89 PHE A N 1
ATOM 739 C CA . PHE A 1 89 ? 3.274 1.482 -1.828 1.00 96.44 89 PHE A CA 1
ATOM 740 C C . PHE A 1 89 ? 3.551 0.745 -0.511 1.00 96.44 89 PHE A C 1
ATOM 742 O O . PHE A 1 89 ? 2.819 -0.167 -0.150 1.00 96.44 89 PHE A O 1
ATOM 749 N N . ILE A 1 90 ? 4.562 1.177 0.253 1.00 95.25 90 ILE A N 1
ATOM 750 C CA . ILE A 1 90 ? 4.898 0.553 1.543 1.00 95.25 90 ILE A CA 1
ATOM 751 C C . ILE A 1 90 ? 3.751 0.686 2.552 1.00 95.25 90 ILE A C 1
ATOM 753 O O . ILE A 1 90 ? 3.514 -0.234 3.329 1.00 95.25 90 ILE A O 1
ATOM 757 N N . LEU A 1 91 ? 3.041 1.817 2.564 1.00 96.81 91 LEU A N 1
ATOM 758 C CA . LEU A 1 91 ? 1.893 2.004 3.449 1.00 96.81 91 LEU A CA 1
ATOM 759 C C . LEU A 1 91 ? 0.718 1.102 3.068 1.00 96.81 91 LEU A C 1
ATOM 761 O O . LEU A 1 91 ? 0.141 0.487 3.957 1.00 96.81 91 LEU A O 1
ATOM 765 N N . LEU A 1 92 ? 0.389 1.007 1.778 1.00 98.06 92 LEU A N 1
ATOM 766 C CA . LEU A 1 92 ? -0.649 0.093 1.298 1.00 98.06 92 LEU A CA 1
ATOM 767 C C . LEU A 1 92 ? -0.277 -1.357 1.603 1.00 98.06 92 LEU A C 1
ATOM 769 O O . LEU A 1 92 ? -1.100 -2.087 2.131 1.00 98.06 92 LEU A O 1
ATOM 773 N N . PHE A 1 93 ? 0.980 -1.746 1.382 1.00 95.88 93 PHE A N 1
ATOM 774 C CA . PHE A 1 93 ? 1.461 -3.087 1.710 1.00 95.88 93 PHE A CA 1
ATOM 775 C C . PHE A 1 93 ? 1.382 -3.389 3.215 1.00 95.88 93 PHE A C 1
ATOM 777 O O . PHE A 1 93 ? 0.976 -4.477 3.598 1.00 95.88 93 PHE A O 1
ATOM 784 N N . ARG A 1 94 ? 1.733 -2.425 4.079 1.00 94.44 94 ARG A N 1
ATOM 785 C CA . ARG A 1 94 ? 1.646 -2.573 5.544 1.00 94.44 94 ARG A CA 1
ATOM 786 C C . ARG A 1 94 ? 0.214 -2.788 6.027 1.00 94.44 94 ARG A C 1
ATOM 788 O O . ARG A 1 94 ? 0.017 -3.521 6.990 1.00 94.44 94 ARG A O 1
ATOM 795 N N . TYR A 1 95 ? -0.740 -2.077 5.435 1.00 96.69 95 TYR A N 1
ATOM 796 C CA . TYR A 1 95 ? -2.126 -2.064 5.897 1.00 96.69 95 TYR A CA 1
ATOM 797 C C . TYR A 1 95 ? -3.059 -2.958 5.088 1.00 96.69 95 TYR A C 1
ATOM 799 O O . TYR A 1 95 ? -4.234 -3.039 5.431 1.00 96.69 95 TYR A O 1
ATOM 807 N N . LEU A 1 96 ? -2.548 -3.620 4.046 1.00 96.75 96 LEU A N 1
ATOM 808 C CA . LEU A 1 96 ? -3.316 -4.526 3.209 1.00 96.75 96 LEU A CA 1
ATOM 809 C C . LEU A 1 96 ? -4.017 -5.564 4.080 1.00 96.75 96 LEU A C 1
ATOM 811 O O . LEU A 1 96 ? -3.379 -6.307 4.828 1.00 96.75 96 LEU A O 1
ATOM 815 N N . HIS A 1 97 ? -5.335 -5.607 3.959 1.00 94.19 97 HIS A N 1
ATOM 816 C CA . HIS A 1 97 ? -6.156 -6.473 4.775 1.00 94.19 97 HIS A CA 1
ATOM 817 C C . HIS A 1 97 ? -7.394 -6.920 3.995 1.00 94.19 97 HIS A C 1
ATOM 819 O O . HIS A 1 97 ? -7.912 -6.175 3.163 1.00 94.19 97 HIS A O 1
ATOM 825 N N . PHE A 1 98 ? -7.829 -8.156 4.240 1.00 90.94 98 PHE A N 1
ATOM 826 C CA . PHE A 1 98 ? -8.865 -8.831 3.447 1.00 90.94 98 PHE A CA 1
ATOM 827 C C . PHE A 1 98 ? -10.114 -9.190 4.261 1.00 90.94 98 PHE A C 1
ATOM 829 O O . PHE A 1 98 ? -11.156 -9.476 3.681 1.00 90.94 98 PHE A O 1
ATOM 836 N N . CYS A 1 99 ? -10.013 -9.184 5.592 1.00 87.50 99 CYS A N 1
ATOM 837 C CA . CYS A 1 99 ? -11.048 -9.666 6.504 1.00 87.50 99 CYS A CA 1
ATOM 838 C C . CYS A 1 99 ? -11.301 -8.647 7.615 1.00 87.50 99 CYS A C 1
ATOM 840 O O . CYS A 1 99 ? -10.496 -7.760 7.843 1.00 87.50 99 CYS A O 1
ATOM 842 N N . ASN A 1 100 ? -12.399 -8.776 8.353 1.00 81.62 100 ASN A N 1
ATOM 843 C CA . ASN A 1 100 ? -12.626 -7.922 9.515 1.00 81.62 100 ASN A CA 1
ATOM 844 C C . ASN A 1 100 ? -11.913 -8.489 10.761 1.00 81.62 100 ASN A C 1
ATOM 846 O O . ASN A 1 100 ? -12.313 -9.532 11.283 1.00 81.62 100 ASN A O 1
ATOM 850 N N . ASN A 1 101 ? -10.927 -7.761 11.295 1.00 72.94 101 ASN A N 1
ATOM 851 C CA . ASN A 1 101 ? -10.199 -8.137 12.519 1.00 72.94 101 ASN A CA 1
ATOM 852 C C . ASN A 1 101 ? -11.093 -8.309 13.761 1.00 72.94 101 ASN A C 1
ATOM 854 O O . ASN A 1 101 ? -10.742 -9.045 14.683 1.00 72.94 101 ASN A O 1
ATOM 858 N N . GLU A 1 102 ? -12.229 -7.612 13.848 1.00 70.75 102 GLU A N 1
ATOM 859 C CA . GLU A 1 102 ? -13.148 -7.754 14.986 1.00 70.75 102 GLU A CA 1
ATOM 860 C C . GLU A 1 102 ? -13.935 -9.064 14.922 1.00 70.75 102 GLU A C 1
ATOM 862 O O . GLU A 1 102 ? -14.191 -9.684 15.956 1.00 70.75 102 GLU A O 1
ATOM 867 N N . ALA A 1 103 ? -14.274 -9.513 13.711 1.00 61.66 103 ALA A N 1
ATOM 868 C CA . 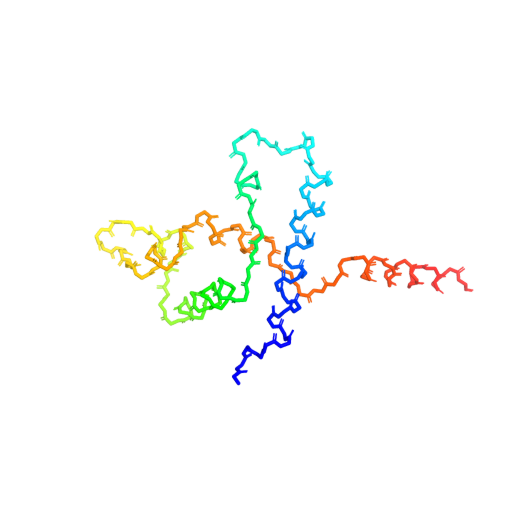ALA A 1 103 ? -14.912 -10.806 13.500 1.00 61.66 103 ALA A CA 1
ATOM 869 C C . ALA A 1 103 ? -13.945 -11.954 13.834 1.00 61.66 103 ALA A C 1
ATOM 871 O O . ALA A 1 103 ? -14.332 -12.899 14.519 1.00 61.66 103 ALA A O 1
ATOM 872 N N . GLU A 1 104 ? -12.675 -11.828 13.440 1.00 61.31 104 GLU A N 1
ATOM 873 C CA . GLU A 1 104 ? -11.633 -12.814 13.747 1.00 61.31 104 GLU A CA 1
ATOM 874 C C . GLU A 1 104 ? -11.392 -12.942 15.259 1.00 61.31 104 GLU A C 1
ATOM 876 O O . GLU A 1 104 ? -11.416 -14.045 15.806 1.00 61.31 104 GLU A O 1
ATOM 881 N N . LYS A 1 105 ? -11.266 -11.815 15.973 1.00 63.47 105 LYS A N 1
ATOM 882 C CA . LYS A 1 105 ? -11.131 -11.823 17.440 1.00 63.47 105 LYS A CA 1
ATOM 883 C C . LYS A 1 105 ? -12.337 -12.453 18.136 1.00 63.47 105 LYS A C 1
ATOM 885 O O . LYS A 1 105 ? -12.151 -13.200 19.094 1.00 63.47 105 LYS A O 1
ATOM 890 N N . LYS A 1 106 ? -13.561 -12.183 17.661 1.00 63.78 106 LYS A N 1
ATOM 891 C CA . LYS A 1 106 ? -14.783 -12.824 18.179 1.00 63.78 106 LYS A CA 1
ATOM 892 C C . LYS A 1 106 ? -14.759 -14.338 17.982 1.00 63.78 106 LYS A C 1
ATOM 894 O O . LYS A 1 106 ? -15.109 -15.062 18.908 1.00 63.78 106 LYS A O 1
ATOM 899 N N . MET A 1 107 ? -14.332 -14.807 16.812 1.00 63.03 107 MET A N 1
ATOM 900 C CA . MET A 1 107 ? -14.275 -16.235 16.496 1.00 63.03 107 MET A CA 1
ATOM 901 C C . MET A 1 107 ? -13.219 -16.963 17.337 1.00 63.03 107 MET A C 1
ATOM 903 O O . MET A 1 107 ? -13.509 -18.011 17.908 1.00 63.03 107 MET A O 1
ATOM 907 N N . ILE A 1 108 ? -12.030 -16.374 17.502 1.00 66.75 108 ILE A N 1
ATOM 908 C CA . ILE A 1 108 ? -10.983 -16.910 18.388 1.00 66.75 108 ILE A CA 1
ATOM 909 C C . ILE A 1 108 ? -11.481 -16.972 19.837 1.00 66.75 108 ILE A C 1
ATOM 911 O O . ILE A 1 108 ? -11.308 -17.992 20.501 1.00 66.75 108 ILE A O 1
ATOM 915 N N . PHE A 1 109 ? -12.148 -15.918 20.315 1.00 64.00 109 PHE A N 1
ATOM 916 C CA . PHE A 1 109 ? -12.721 -15.900 21.661 1.00 64.00 109 PHE A CA 1
ATOM 917 C C . PHE A 1 109 ? -13.791 -16.987 21.840 1.00 64.00 109 PHE A C 1
ATOM 919 O O . PHE A 1 109 ? -13.820 -17.660 22.865 1.00 64.00 109 PHE A O 1
ATOM 926 N N . GLN A 1 110 ? -14.652 -17.220 20.847 1.00 58.03 110 GLN A N 1
ATOM 927 C CA . GLN A 1 110 ? -15.639 -18.304 20.897 1.00 58.03 110 GLN 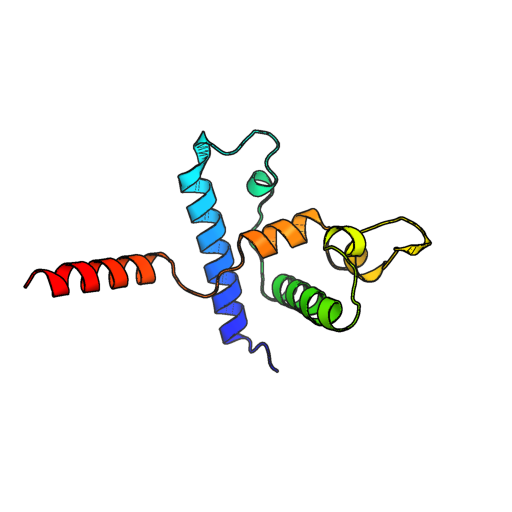A CA 1
ATOM 928 C C . GLN A 1 110 ? -14.973 -19.686 20.958 1.00 58.03 110 GLN A C 1
ATOM 930 O O . GLN A 1 110 ? -15.342 -20.485 21.812 1.00 58.03 110 GLN A O 1
ATOM 935 N N . ILE A 1 111 ? -13.953 -19.950 20.135 1.00 65.81 111 ILE A N 1
ATOM 936 C CA . ILE A 1 111 ? -13.218 -21.228 20.136 1.00 65.81 111 ILE A CA 1
ATOM 937 C C . ILE A 1 111 ? -12.519 -21.473 21.484 1.00 65.81 111 ILE A C 1
ATOM 939 O O . ILE A 1 111 ? -12.580 -22.579 22.015 1.00 65.81 111 ILE A O 1
ATOM 943 N N . GLN A 1 112 ? -11.909 -20.441 22.074 1.00 66.50 112 GLN A N 1
ATOM 944 C CA . GLN A 1 112 ? -11.280 -20.534 23.398 1.00 66.50 112 GLN A CA 1
ATOM 945 C C . GLN A 1 112 ? -12.288 -20.829 24.516 1.00 66.50 112 GLN A C 1
ATOM 947 O O . GLN A 1 112 ? -11.955 -21.537 25.460 1.00 66.50 112 GLN A O 1
ATOM 952 N N . ASN A 1 113 ? -13.518 -20.320 24.411 1.00 62.69 113 ASN A N 1
ATOM 953 C CA . ASN A 1 113 ? -14.573 -20.600 25.387 1.00 62.69 113 ASN A CA 1
ATOM 954 C C . ASN A 1 113 ? -15.222 -21.979 25.189 1.00 62.69 113 ASN A C 1
ATOM 956 O O . ASN A 1 113 ? -15.667 -22.574 26.164 1.00 62.69 113 ASN A O 1
ATOM 960 N N . PHE A 1 114 ? -15.244 -22.508 23.963 1.00 66.62 114 PHE A N 1
ATOM 961 C CA . PHE A 1 114 ? -15.742 -23.859 23.676 1.00 66.62 114 PHE A CA 1
ATOM 962 C C . PHE A 1 114 ? -14.828 -24.973 24.208 1.00 66.62 114 PHE A C 1
ATOM 964 O O . PHE A 1 114 ? -15.326 -26.038 24.540 1.00 66.62 114 PHE A O 1
ATOM 971 N N . GLY A 1 115 ? -13.513 -24.743 24.309 1.00 54.56 115 GLY A N 1
ATOM 972 C CA . GLY A 1 115 ? -12.561 -25.718 24.867 1.00 54.56 115 GLY A CA 1
ATOM 973 C C . GLY A 1 115 ? -12.512 -25.784 26.401 1.00 54.56 115 GLY A C 1
ATOM 974 O O . GLY A 1 115 ? -11.734 -26.565 26.937 1.00 54.56 115 GLY A O 1
ATOM 975 N N . ASN A 1 116 ? -13.303 -24.955 27.093 1.00 49.88 116 ASN A N 1
ATOM 976 C CA . ASN A 1 116 ? -13.396 -24.896 28.558 1.00 49.88 116 ASN A CA 1
ATOM 977 C C . ASN A 1 116 ? -14.735 -25.451 29.098 1.00 49.88 116 ASN A C 1
ATOM 979 O O . ASN A 1 116 ? -15.062 -25.217 30.263 1.00 49.88 116 ASN A O 1
ATOM 983 N N . LEU A 1 117 ? -15.506 -26.143 28.253 1.00 46.97 117 LEU A N 1
ATOM 984 C CA . LEU A 1 117 ? -16.695 -26.934 28.597 1.00 46.97 117 LEU A CA 1
ATOM 985 C C . LEU A 1 117 ? -16.376 -28.420 28.404 1.00 46.97 117 LEU A C 1
ATOM 987 O O . LEU A 1 117 ? -16.879 -29.222 29.218 1.00 46.97 117 LEU A O 1
#